Protein AF-A0A916BB62-F1 (afdb_monomer)

pLDDT: mean 70.11, std 8.89, range [47.84, 83.06]

Secondary structure (DSSP, 8-state):
-HHHHHHHHHHHHHHHS-TT--SS--HHHHHHHHHHHHHHHHHHHHHHHHHHTTTT-

Solvent-accessible surface area (backbone atoms only — not comparable to full-atom values): 3437 Å² total; per-residue (Å²): 104,68,68,56,52,52,54,49,51,49,51,52,49,49,66,76,71,34,94,75,70,64,94,75,66,53,75,68,55,48,49,53,52,49,49,52,52,52,52,50,54,51,53,52,50,55,53,51,49,39,62,74,66,63,76,71,120

Structure (mmCIF, N/CA/C/O backbone):
data_AF-A0A916BB62-F1
#
_entry.id   AF-A0A916BB62-F1
#
loop_
_atom_site.group_PDB
_atom_site.id
_atom_site.type_symbol
_atom_site.label_atom_id
_atom_site.label_alt_id
_atom_site.label_comp_id
_atom_site.label_asym_id
_atom_site.label_entity_id
_atom_site.label_seq_id
_atom_site.pdbx_PDB_ins_code
_atom_site.Cartn_x
_atom_site.Cartn_y
_atom_site.Cartn_z
_atom_site.occupancy
_atom_site.B_iso_or_equiv
_atom_site.auth_seq_id
_atom_site.auth_comp_id
_atom_site.auth_asym_id
_atom_site.auth_atom_id
_atom_site.pdbx_PDB_model_num
ATOM 1 N N . MET A 1 1 ? 4.955 -13.586 -10.486 1.00 60.84 1 MET A N 1
ATOM 2 C CA . MET A 1 1 ? 4.262 -12.460 -9.814 1.00 60.84 1 MET A CA 1
ATOM 3 C C . MET A 1 1 ? 2.917 -12.051 -10.381 1.00 60.84 1 MET A C 1
ATOM 5 O O . MET A 1 1 ? 2.091 -11.625 -9.592 1.00 60.84 1 MET A O 1
ATOM 9 N N . LEU A 1 2 ? 2.638 -12.240 -11.672 1.00 62.69 2 LEU A N 1
ATOM 10 C CA . LEU A 1 2 ? 1.304 -11.991 -12.239 1.00 62.69 2 LEU A CA 1
ATOM 11 C C . LEU A 1 2 ? 0.171 -12.697 -11.470 1.00 62.69 2 LEU A C 1
ATOM 13 O O . LEU A 1 2 ? -0.796 -12.051 -11.096 1.00 62.69 2 LEU A O 1
ATOM 17 N N . LEU A 1 3 ? 0.340 -13.981 -11.126 1.00 70.19 3 LEU A N 1
ATOM 18 C CA . LEU A 1 3 ? -0.604 -14.715 -10.268 1.00 70.19 3 LEU A CA 1
ATOM 19 C C . LEU A 1 3 ? -0.769 -14.080 -8.881 1.00 70.19 3 LEU A C 1
ATOM 21 O O . LEU A 1 3 ? -1.888 -13.947 -8.402 1.00 70.19 3 LEU A O 1
ATOM 25 N N . GLY A 1 4 ? 0.331 -13.646 -8.260 1.00 68.19 4 GLY A N 1
ATOM 26 C CA . GLY A 1 4 ? 0.300 -12.954 -6.973 1.00 68.19 4 GLY A CA 1
ATOM 27 C C . GLY A 1 4 ? -0.486 -11.650 -7.059 1.00 68.19 4 GLY A C 1
ATOM 28 O O . GLY A 1 4 ? -1.389 -11.444 -6.264 1.00 68.19 4 GLY A O 1
ATOM 29 N N . VAL A 1 5 ? -0.218 -10.824 -8.073 1.00 70.38 5 VAL A N 1
ATOM 30 C CA . VAL A 1 5 ? -0.925 -9.558 -8.316 1.00 70.38 5 VAL A CA 1
ATOM 31 C C . VAL A 1 5 ? -2.410 -9.788 -8.605 1.00 70.38 5 VAL A C 1
ATOM 33 O O . VAL A 1 5 ? -3.242 -9.064 -8.069 1.00 70.38 5 VAL A O 1
ATOM 36 N N . ILE A 1 6 ? -2.760 -10.809 -9.393 1.00 75.06 6 ILE A N 1
ATOM 37 C CA . ILE A 1 6 ? -4.154 -11.153 -9.719 1.00 75.06 6 ILE A CA 1
ATOM 38 C C . ILE A 1 6 ? -4.913 -11.607 -8.466 1.00 75.06 6 ILE A C 1
ATOM 40 O O . ILE A 1 6 ? -6.001 -11.104 -8.189 1.00 75.06 6 ILE A O 1
ATOM 44 N N . VAL A 1 7 ? -4.334 -12.519 -7.680 1.00 74.50 7 VAL A N 1
ATOM 45 C CA . VAL A 1 7 ? -4.951 -13.014 -6.439 1.00 74.50 7 VAL A CA 1
ATOM 46 C C . VAL A 1 7 ? -5.071 -11.886 -5.414 1.00 74.50 7 VAL A C 1
ATOM 48 O O . VAL A 1 7 ? -6.133 -11.715 -4.819 1.00 74.50 7 VAL A O 1
ATOM 51 N N . PHE A 1 8 ? -4.028 -11.066 -5.250 1.00 70.69 8 PHE A N 1
ATOM 52 C CA . PHE A 1 8 ? -4.062 -9.936 -4.322 1.00 70.69 8 PHE A CA 1
ATOM 53 C C . PHE A 1 8 ? -5.092 -8.892 -4.758 1.00 70.69 8 PHE A C 1
ATOM 55 O O . PHE A 1 8 ? -5.910 -8.481 -3.945 1.00 70.69 8 PHE A O 1
ATOM 62 N N . SER A 1 9 ? -5.127 -8.525 -6.042 1.00 70.62 9 SER A N 1
ATOM 63 C CA . SER A 1 9 ? -6.131 -7.615 -6.607 1.00 70.62 9 SER A CA 1
ATOM 64 C C . SER A 1 9 ? -7.558 -8.113 -6.358 1.00 70.62 9 SER A C 1
ATOM 66 O O . SER A 1 9 ? -8.407 -7.329 -5.930 1.00 70.62 9 SER A O 1
ATOM 68 N N . GLY A 1 10 ? -7.803 -9.418 -6.527 1.00 75.31 10 GLY A N 1
ATOM 69 C CA . GLY A 1 10 ? -9.087 -10.046 -6.213 1.00 75.31 10 GLY A CA 1
ATOM 70 C C . GLY A 1 10 ? -9.467 -9.928 -4.734 1.00 75.31 10 GLY A C 1
ATOM 71 O O . GLY A 1 10 ? -10.603 -9.572 -4.425 1.00 75.31 10 GLY A O 1
ATOM 72 N N . ILE A 1 11 ? -8.516 -10.145 -3.819 1.00 74.44 11 ILE A N 1
ATOM 73 C CA . ILE A 1 11 ? -8.735 -9.997 -2.370 1.00 74.44 11 ILE A CA 1
ATOM 74 C C . ILE A 1 11 ? -9.056 -8.540 -2.015 1.00 74.44 11 ILE A C 1
ATOM 76 O O . ILE A 1 11 ? -10.017 -8.291 -1.291 1.00 74.44 11 ILE A O 1
ATOM 80 N N . VAL A 1 12 ? -8.311 -7.567 -2.554 1.00 69.88 12 VAL A N 1
ATOM 81 C CA . VAL A 1 12 ? -8.584 -6.136 -2.324 1.00 69.88 12 VAL A CA 1
ATOM 82 C C . VAL A 1 12 ? -9.983 -5.766 -2.798 1.00 69.88 12 VAL A C 1
ATOM 84 O O . VAL A 1 12 ? -10.726 -5.114 -2.068 1.00 69.88 12 VAL A O 1
ATOM 87 N N . PHE A 1 13 ? -10.359 -6.206 -3.998 1.00 70.62 13 PHE A N 1
ATOM 88 C CA . PHE A 1 13 ? -11.671 -5.918 -4.566 1.00 70.62 13 PHE A CA 1
ATOM 89 C C . PHE A 1 13 ? -12.792 -6.532 -3.721 1.00 70.62 13 PHE A C 1
ATOM 91 O O . PHE A 1 13 ? -13.773 -5.861 -3.410 1.00 70.62 13 PHE A O 1
ATOM 98 N N . MET A 1 14 ? -12.616 -7.777 -3.275 1.00 69.44 14 MET A N 1
ATOM 99 C CA . MET A 1 14 ? -13.589 -8.487 -2.444 1.00 69.44 14 MET A CA 1
ATOM 100 C C . MET A 1 14 ? -13.703 -7.901 -1.028 1.00 69.44 14 MET A C 1
ATOM 102 O O . MET A 1 14 ? -14.777 -7.946 -0.440 1.00 69.44 14 MET A O 1
ATOM 106 N N . VAL A 1 15 ? -12.631 -7.319 -0.483 1.00 68.50 15 VAL A N 1
ATOM 107 C CA . VAL A 1 15 ? -12.648 -6.620 0.814 1.00 68.50 15 VAL A CA 1
ATOM 108 C C . VAL A 1 15 ? -13.274 -5.228 0.691 1.00 68.50 15 VAL A C 1
ATOM 110 O O . VAL A 1 15 ? -14.040 -4.831 1.565 1.00 68.50 15 VAL A O 1
AT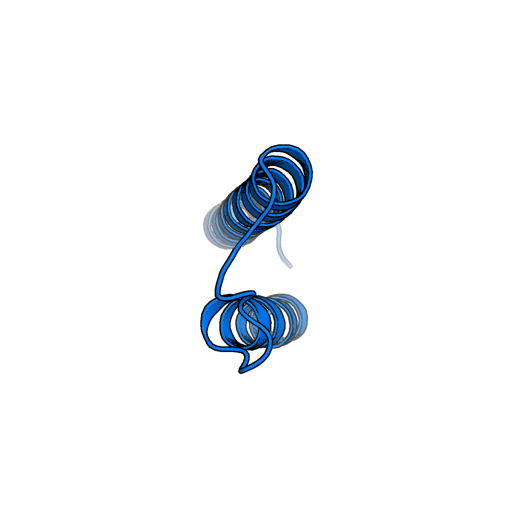OM 113 N N . MET A 1 16 ? -12.987 -4.490 -0.387 1.00 63.97 16 MET A N 1
ATOM 114 C CA . MET A 1 16 ? -13.485 -3.119 -0.574 1.00 63.97 16 MET A CA 1
ATOM 115 C C . MET A 1 16 ? -14.957 -3.074 -1.018 1.00 63.97 16 MET A C 1
ATOM 117 O O . MET A 1 16 ? -15.705 -2.213 -0.565 1.00 63.97 16 MET A O 1
ATOM 121 N N . PHE A 1 17 ? -15.374 -4.010 -1.878 1.00 63.78 17 PHE A N 1
ATOM 122 C CA . PHE A 1 17 ? -16.744 -4.135 -2.402 1.00 63.78 17 PHE A CA 1
ATOM 123 C C . PHE A 1 17 ? -17.526 -5.311 -1.796 1.00 63.78 17 PHE A C 1
ATOM 125 O O . PHE A 1 17 ? -18.634 -5.624 -2.232 1.00 63.78 17 PHE A O 1
ATOM 132 N N . GLY A 1 18 ? -16.968 -5.983 -0.790 1.00 59.31 18 GLY A N 1
ATOM 133 C CA . GLY A 1 18 ? -17.627 -7.086 -0.106 1.00 59.31 18 GLY A CA 1
ATOM 134 C C . GLY A 1 18 ? -18.850 -6.629 0.683 1.00 59.31 18 GLY A C 1
ATOM 135 O O . GLY A 1 18 ? -18.780 -5.711 1.496 1.00 59.31 18 GLY A O 1
ATOM 136 N N . ASN A 1 19 ? -19.957 -7.354 0.516 1.00 53.12 19 ASN A N 1
ATOM 137 C CA . ASN A 1 19 ? -21.253 -7.126 1.174 1.00 53.12 19 ASN A CA 1
ATOM 138 C C . ASN A 1 19 ? -21.246 -7.215 2.720 1.00 53.12 19 ASN A C 1
ATOM 140 O O . ASN A 1 19 ? -22.300 -7.117 3.340 1.00 53.12 19 ASN A O 1
ATOM 144 N N . HIS A 1 20 ? -20.083 -7.392 3.352 1.00 53.88 20 HIS A N 1
ATOM 145 C CA . HIS A 1 20 ? -19.916 -7.470 4.806 1.00 53.88 20 HIS A CA 1
ATOM 146 C C . HIS A 1 20 ? -19.463 -6.147 5.444 1.00 53.88 20 HIS A C 1
ATOM 148 O O . HIS A 1 20 ? -19.112 -6.142 6.620 1.00 53.88 20 HIS A O 1
ATOM 154 N N . ALA A 1 21 ? -19.468 -5.028 4.705 1.00 54.41 21 ALA A N 1
ATOM 155 C CA . ALA A 1 21 ? -19.179 -3.707 5.261 1.00 54.41 21 ALA A CA 1
ATOM 156 C C . ALA A 1 21 ? -20.142 -3.396 6.436 1.00 54.41 21 ALA A C 1
ATOM 15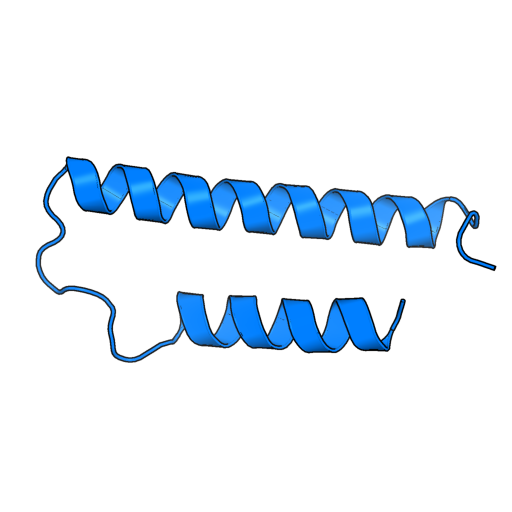8 O O . ALA A 1 21 ? -21.345 -3.213 6.212 1.00 54.41 21 ALA A O 1
ATOM 159 N N . PRO A 1 22 ? -19.661 -3.344 7.694 1.00 53.38 22 PRO A N 1
ATOM 160 C CA . PRO A 1 22 ? -20.522 -3.141 8.851 1.00 53.38 22 PRO A CA 1
ATOM 161 C C . PRO A 1 22 ? -21.100 -1.723 8.813 1.00 53.38 22 PRO A C 1
ATOM 163 O O . PRO A 1 22 ? -20.366 -0.739 8.879 1.00 53.38 22 PRO A O 1
ATOM 166 N N 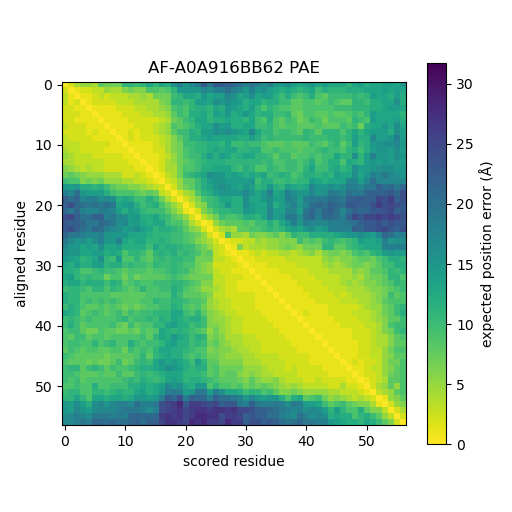. LYS A 1 23 ? -22.432 -1.602 8.739 1.00 58.62 23 LYS A N 1
ATOM 167 C CA . LYS A 1 23 ? -23.164 -0.315 8.733 1.00 58.62 23 LYS A CA 1
ATOM 168 C C . LYS A 1 23 ? -22.896 0.561 9.972 1.00 58.62 23 LYS A C 1
ATOM 170 O O . LYS A 1 23 ? -23.156 1.759 9.927 1.00 58.62 23 LYS A O 1
ATOM 175 N N . GLN A 1 24 ? -22.377 -0.017 11.058 1.00 60.25 24 GLN A N 1
ATOM 176 C CA . GLN A 1 24 ? -21.849 0.692 12.226 1.00 60.25 24 GLN A CA 1
ATOM 177 C C . GLN A 1 24 ? -20.541 0.031 12.678 1.00 60.25 24 GLN A C 1
ATOM 179 O O . GLN A 1 24 ? -20.559 -0.972 13.383 1.00 60.25 24 GLN A O 1
ATOM 184 N N . MET A 1 25 ? -19.400 0.587 12.274 1.00 58.00 25 MET A N 1
ATOM 185 C CA . MET A 1 25 ? -18.091 0.144 12.764 1.00 58.00 25 MET A CA 1
ATOM 186 C C . MET A 1 25 ? -17.770 0.819 14.099 1.00 58.00 25 MET A C 1
ATOM 188 O O . MET A 1 25 ? -17.699 2.050 14.175 1.00 58.00 25 MET A O 1
ATOM 192 N N . ARG A 1 26 ? -17.514 0.029 15.152 1.00 72.50 26 ARG A N 1
ATOM 193 C CA . ARG A 1 26 ? -16.919 0.555 16.393 1.00 72.50 26 ARG A CA 1
ATOM 194 C C . ARG A 1 26 ? -15.520 1.092 16.090 1.00 72.50 26 ARG A C 1
ATOM 196 O O . ARG A 1 26 ? -14.840 0.613 15.186 1.00 72.50 26 ARG A O 1
ATOM 203 N N . LEU A 1 27 ? -15.062 2.074 16.868 1.00 74.06 27 LEU A N 1
ATOM 204 C CA . LEU A 1 27 ? -13.794 2.776 16.620 1.00 74.06 27 LEU A CA 1
ATOM 205 C C . LEU A 1 27 ? -12.594 1.808 16.513 1.00 74.06 27 LEU A C 1
ATOM 207 O O . LEU A 1 27 ? -11.734 2.003 15.663 1.00 74.06 27 LEU A O 1
ATOM 211 N N . GLY A 1 28 ? -12.598 0.712 17.283 1.00 74.44 28 GLY A N 1
ATOM 212 C CA . GLY A 1 28 ? -11.599 -0.361 17.180 1.00 74.44 28 GLY A CA 1
ATOM 213 C C . GLY A 1 28 ? -11.661 -1.174 15.877 1.00 74.44 28 GLY A C 1
ATOM 214 O O . GLY A 1 28 ? -10.625 -1.420 15.266 1.00 74.44 28 GLY A O 1
ATOM 215 N N . GLU A 1 29 ? -12.856 -1.530 15.395 1.00 70.25 29 GLU A N 1
ATOM 216 C CA . GLU A 1 29 ? -13.030 -2.208 14.097 1.00 70.25 29 GLU A CA 1
ATOM 217 C C . GLU A 1 29 ? -12.633 -1.307 12.931 1.00 70.25 29 GLU A C 1
ATOM 219 O O . GLU A 1 29 ? -11.999 -1.761 11.981 1.00 70.25 29 GLU A O 1
ATOM 224 N N . LYS A 1 30 ? -12.939 -0.009 13.023 1.00 74.12 30 LYS A N 1
ATOM 225 C CA . LYS A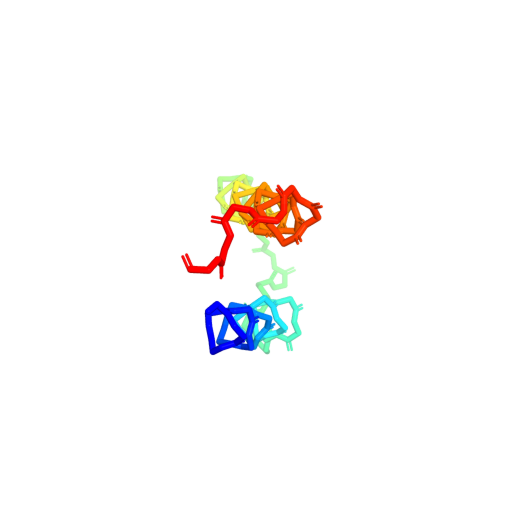 1 30 ? -12.531 0.976 12.019 1.00 74.12 30 LYS A CA 1
ATOM 226 C C . LYS A 1 30 ? -11.006 1.068 11.910 1.00 74.12 30 LYS A C 1
ATOM 228 O O . LYS A 1 30 ? -10.486 1.173 10.803 1.00 74.12 30 LYS A O 1
ATOM 233 N N . VAL A 1 31 ? -10.290 0.998 13.036 1.00 80.38 31 VAL A N 1
ATOM 234 C CA . VAL A 1 31 ? -8.817 0.992 13.060 1.00 80.38 31 VAL A CA 1
ATOM 235 C C . VAL A 1 31 ? -8.259 -0.300 12.467 1.00 80.38 31 VAL A C 1
ATOM 237 O O . VAL A 1 31 ? -7.348 -0.231 11.648 1.00 80.38 31 VAL A O 1
ATOM 240 N N . MET A 1 32 ? -8.821 -1.466 12.802 1.00 78.50 32 MET A N 1
ATOM 241 C CA . MET A 1 32 ? -8.411 -2.730 12.174 1.00 78.50 32 MET A CA 1
ATOM 242 C C . MET A 1 32 ? -8.618 -2.709 10.660 1.00 78.50 32 MET A C 1
ATOM 244 O O .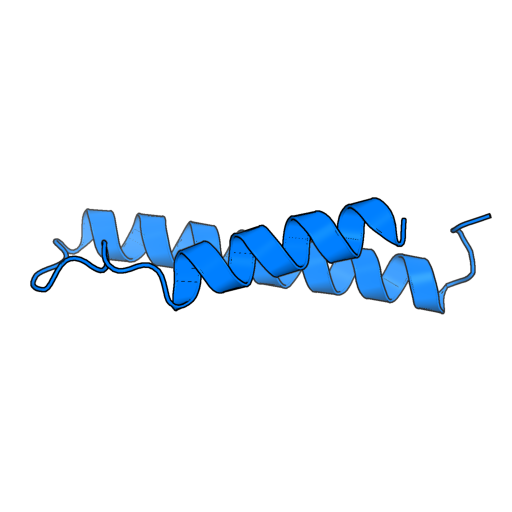 MET A 1 32 ? -7.721 -3.084 9.909 1.00 78.50 32 MET A O 1
ATOM 248 N N . PHE A 1 33 ? -9.765 -2.212 10.199 1.00 74.56 33 PHE A N 1
ATOM 249 C CA . PHE A 1 33 ? -10.052 -2.121 8.771 1.00 74.56 33 PHE A CA 1
ATOM 250 C C . PHE A 1 33 ? -9.129 -1.122 8.065 1.00 74.56 33 PHE A C 1
ATOM 252 O O . PHE A 1 33 ? -8.619 -1.403 6.984 1.00 74.56 33 PHE A O 1
ATOM 259 N N . ALA A 1 34 ? -8.836 0.012 8.707 1.00 79.38 34 ALA A N 1
ATOM 260 C CA . ALA A 1 34 ? -7.860 0.973 8.206 1.00 79.38 34 ALA A CA 1
ATOM 261 C C . ALA A 1 34 ? -6.454 0.357 8.101 1.00 79.38 34 ALA A C 1
ATOM 263 O O . ALA A 1 34 ? -5.792 0.544 7.085 1.00 79.38 34 ALA A O 1
ATOM 264 N N . LEU A 1 35 ? -6.015 -0.422 9.095 1.00 80.69 35 LEU A N 1
ATOM 265 C CA . LEU A 1 35 ? -4.726 -1.123 9.062 1.00 80.69 35 LEU A CA 1
ATOM 266 C C . LEU A 1 35 ? -4.665 -2.178 7.951 1.00 80.69 35 LEU A C 1
ATOM 268 O O . LEU A 1 35 ? -3.635 -2.297 7.290 1.00 80.69 35 LEU A O 1
ATOM 272 N N . ILE A 1 36 ? -5.761 -2.899 7.699 1.00 79.94 36 ILE A N 1
ATOM 273 C CA . ILE A 1 36 ? -5.862 -3.850 6.581 1.00 79.94 36 ILE A CA 1
ATOM 274 C C . ILE A 1 36 ? -5.722 -3.114 5.244 1.00 79.94 36 ILE A C 1
ATOM 276 O O . ILE A 1 36 ? -4.931 -3.529 4.398 1.00 79.94 36 ILE A O 1
ATOM 280 N N . ILE A 1 37 ? -6.423 -1.990 5.067 1.00 77.81 37 ILE A N 1
ATOM 281 C CA . ILE A 1 37 ? -6.320 -1.167 3.854 1.00 77.81 37 ILE A CA 1
ATOM 282 C C . ILE A 1 37 ? -4.895 -0.628 3.681 1.00 77.81 37 ILE A C 1
ATOM 284 O O . ILE A 1 37 ? -4.338 -0.711 2.589 1.00 77.81 37 ILE A O 1
ATOM 288 N N . VAL A 1 38 ? -4.275 -0.115 4.744 1.00 82.44 38 VAL A N 1
ATOM 289 C CA . VAL A 1 38 ? -2.893 0.386 4.699 1.00 82.44 38 VAL A CA 1
ATOM 290 C C . VAL A 1 38 ? -1.921 -0.736 4.329 1.00 82.44 38 VAL A C 1
ATOM 292 O O . VAL A 1 38 ? -1.092 -0.549 3.441 1.00 82.44 38 VA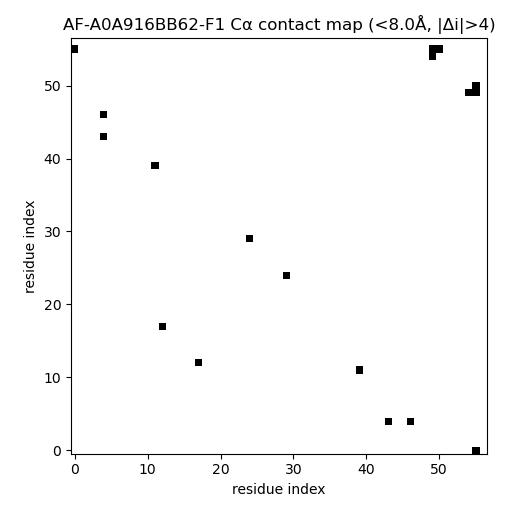L A O 1
ATOM 295 N N . GLY A 1 39 ? -2.050 -1.916 4.942 1.00 81.19 39 GLY A N 1
ATOM 296 C CA . GLY A 1 39 ? -1.223 -3.083 4.624 1.00 81.19 39 GLY A CA 1
ATOM 297 C C . GLY A 1 39 ? -1.363 -3.521 3.165 1.00 81.19 39 GLY A C 1
ATOM 298 O O . GLY A 1 39 ? -0.363 -3.798 2.503 1.00 81.19 39 GLY A O 1
ATOM 299 N N . ILE A 1 40 ? -2.588 -3.497 2.637 1.00 78.25 40 ILE A N 1
ATOM 300 C CA . ILE A 1 40 ? -2.876 -3.752 1.224 1.00 78.25 40 ILE A CA 1
ATOM 301 C C . ILE A 1 40 ? -2.164 -2.740 0.319 1.00 78.25 40 ILE A C 1
ATOM 303 O O . ILE A 1 40 ? -1.480 -3.139 -0.622 1.00 78.25 40 ILE A O 1
ATOM 307 N N . VAL A 1 41 ? -2.308 -1.441 0.593 1.00 79.25 41 VAL A N 1
ATOM 308 C CA . VAL A 1 41 ? -1.717 -0.373 -0.230 1.00 79.25 41 VAL A CA 1
ATOM 309 C C . VAL A 1 41 ? -0.196 -0.500 -0.259 1.00 79.25 41 VAL A C 1
ATOM 311 O O . VAL A 1 41 ? 0.405 -0.449 -1.331 1.00 79.25 41 VAL A O 1
ATOM 314 N N . VAL A 1 42 ? 0.424 -0.740 0.899 1.00 83.06 42 VAL A N 1
ATOM 315 C CA . VAL A 1 42 ? 1.870 -0.970 1.005 1.00 83.06 42 VAL A CA 1
ATOM 316 C C . VAL A 1 42 ? 2.280 -2.198 0.189 1.00 83.06 42 VAL A C 1
ATOM 318 O O . VAL A 1 42 ? 3.190 -2.100 -0.631 1.00 83.06 42 VAL A O 1
ATOM 321 N N . ALA A 1 43 ? 1.587 -3.331 0.330 1.00 78.56 43 ALA A N 1
ATOM 322 C CA . ALA A 1 43 ? 1.890 -4.546 -0.430 1.00 78.56 43 ALA A CA 1
ATOM 323 C C . ALA A 1 43 ? 1.796 -4.336 -1.955 1.00 78.56 43 ALA A C 1
ATOM 325 O O . ALA A 1 43 ? 2.665 -4.806 -2.691 1.00 78.56 43 ALA A O 1
ATOM 326 N N . VAL A 1 44 ? 0.794 -3.586 -2.431 1.00 74.94 44 VAL A N 1
ATOM 327 C CA . VAL A 1 44 ? 0.641 -3.239 -3.855 1.00 74.94 44 VAL A CA 1
ATOM 328 C C . VAL A 1 44 ? 1.792 -2.358 -4.340 1.00 74.94 44 VAL A C 1
ATOM 330 O O . VAL A 1 44 ? 2.348 -2.628 -5.402 1.00 74.94 44 VAL A O 1
ATOM 333 N N . ILE A 1 45 ? 2.191 -1.345 -3.564 1.00 81.31 45 ILE A N 1
ATOM 334 C CA . ILE A 1 45 ? 3.319 -0.464 -3.909 1.00 81.31 45 ILE A CA 1
ATOM 335 C C . ILE A 1 45 ? 4.617 -1.266 -3.995 1.00 81.31 45 ILE A C 1
ATOM 337 O O . ILE A 1 45 ? 5.347 -1.139 -4.973 1.00 81.31 45 ILE A O 1
ATOM 341 N N . PHE A 1 46 ? 4.894 -2.127 -3.014 1.00 80.19 46 PHE A N 1
ATOM 342 C CA . PHE A 1 46 ? 6.082 -2.981 -3.038 1.00 80.19 46 PHE A CA 1
ATOM 343 C C . PHE A 1 46 ? 6.057 -3.970 -4.208 1.00 80.19 46 PHE A C 1
ATOM 345 O O . PHE A 1 46 ? 7.085 -4.159 -4.854 1.00 80.19 46 PHE A O 1
ATOM 352 N N . GLY A 1 47 ? 4.902 -4.558 -4.527 1.00 75.56 47 GLY A N 1
ATOM 353 C CA . GLY A 1 47 ? 4.743 -5.400 -5.714 1.00 75.56 47 GLY A CA 1
ATOM 354 C C . GLY A 1 47 ? 5.013 -4.635 -7.013 1.00 75.56 47 GLY A C 1
ATOM 355 O O . GLY A 1 47 ? 5.777 -5.100 -7.855 1.00 75.56 47 GLY A O 1
ATOM 356 N N . ALA A 1 48 ? 4.458 -3.428 -7.154 1.00 73.38 48 ALA A N 1
ATOM 357 C CA . ALA A 1 48 ? 4.670 -2.568 -8.317 1.00 73.38 48 ALA A CA 1
ATOM 358 C C . ALA A 1 48 ? 6.132 -2.105 -8.447 1.00 73.38 48 ALA A C 1
ATOM 360 O O . ALA A 1 48 ? 6.689 -2.128 -9.54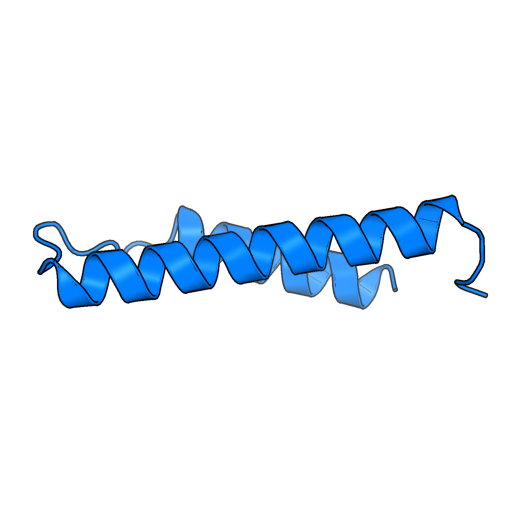3 1.00 73.38 48 ALA A O 1
ATOM 361 N N . LEU A 1 49 ? 6.778 -1.744 -7.334 1.00 79.69 49 LEU A N 1
ATOM 362 C CA . LEU A 1 49 ? 8.200 -1.394 -7.294 1.00 79.69 49 LEU A CA 1
ATOM 363 C C . LEU A 1 49 ? 9.085 -2.570 -7.707 1.00 79.69 49 LEU A C 1
ATOM 365 O O . LEU A 1 49 ? 10.030 -2.378 -8.469 1.00 79.69 49 LEU A O 1
ATOM 369 N N . GLN A 1 50 ? 8.764 -3.789 -7.266 1.00 70.31 50 GLN A N 1
ATOM 370 C CA . GLN A 1 50 ? 9.493 -4.979 -7.703 1.00 70.31 50 GLN A CA 1
ATOM 371 C C . GLN A 1 50 ? 9.313 -5.230 -9.209 1.00 70.31 50 GLN A C 1
ATOM 373 O O . GLN A 1 50 ? 10.264 -5.656 -9.863 1.00 70.31 50 GLN A O 1
ATOM 378 N N . MET A 1 51 ? 8.136 -4.936 -9.780 1.00 69.88 51 MET A N 1
ATOM 379 C CA . MET A 1 51 ? 7.893 -5.059 -11.226 1.00 69.88 51 MET A CA 1
ATOM 380 C C . MET A 1 51 ? 8.647 -3.995 -12.037 1.00 69.88 51 MET A C 1
ATOM 382 O O . MET A 1 51 ? 9.175 -4.308 -13.101 1.00 69.88 51 MET A O 1
ATOM 386 N N . LEU A 1 52 ? 8.733 -2.757 -11.536 1.00 70.25 52 LEU A N 1
ATOM 387 C CA . LEU A 1 52 ? 9.439 -1.653 -12.200 1.00 70.25 52 LEU A CA 1
ATOM 388 C C . LEU A 1 52 ? 10.967 -1.793 -12.108 1.00 70.25 52 LEU A C 1
ATOM 390 O O . LEU A 1 52 ? 11.682 -1.426 -13.036 1.00 70.25 52 LEU A O 1
ATOM 394 N N . GLY A 1 53 ? 11.470 -2.335 -10.996 1.00 69.06 53 GLY A N 1
ATOM 395 C CA . GLY A 1 53 ? 12.900 -2.535 -10.755 1.00 69.06 53 GLY A CA 1
ATOM 396 C C . GLY A 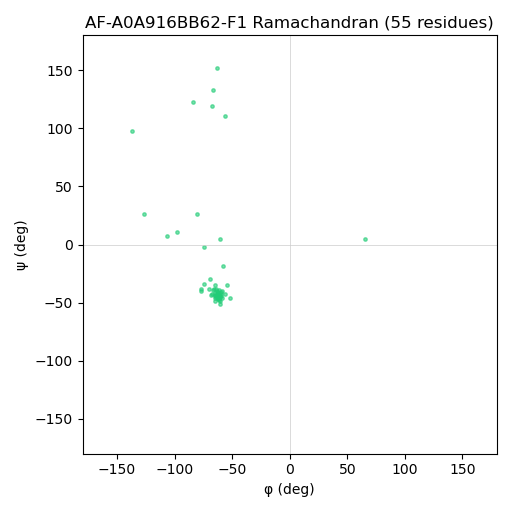1 53 ? 13.525 -3.696 -11.532 1.00 69.06 53 GLY A C 1
ATOM 397 O O . GLY A 1 53 ? 14.719 -3.934 -11.386 1.00 69.06 53 GLY A O 1
ATOM 398 N N . GLY A 1 54 ? 12.747 -4.454 -12.315 1.00 62.28 54 GLY A N 1
ATOM 399 C CA . GLY A 1 54 ? 13.252 -5.588 -13.099 1.00 62.28 54 GLY A CA 1
ATOM 400 C C . GLY A 1 54 ? 13.781 -6.764 -12.263 1.00 62.28 54 GLY A C 1
ATOM 401 O O . GLY A 1 54 ? 14.253 -7.744 -12.830 1.00 62.28 54 GLY A O 1
ATOM 402 N N . ASN A 1 55 ? 13.664 -6.711 -10.932 1.00 57.94 55 ASN A N 1
ATOM 403 C CA . ASN A 1 55 ? 14.143 -7.726 -9.985 1.00 57.94 55 ASN A CA 1
ATOM 404 C C . ASN A 1 55 ? 13.182 -8.926 -9.863 1.00 57.94 55 ASN A C 1
ATOM 406 O O . ASN A 1 55 ? 13.077 -9.551 -8.811 1.00 57.94 55 ASN A O 1
ATOM 410 N N . LEU A 1 56 ? 12.405 -9.180 -10.914 1.00 54.00 56 LEU A N 1
ATOM 411 C CA . LEU A 1 56 ? 11.307 -10.142 -10.925 1.00 54.00 56 LEU A CA 1
ATOM 412 C C . LEU A 1 56 ? 11.384 -11.164 -12.061 1.00 54.00 56 LEU A C 1
ATOM 414 O O . LEU A 1 56 ? 10.355 -11.709 -12.472 1.00 54.00 56 LEU A O 1
ATOM 418 N N . TYR A 1 57 ? 12.607 -11.421 -12.525 1.00 47.84 57 TYR A N 1
ATOM 419 C CA . TYR A 1 57 ? 12.948 -12.674 -13.191 1.00 47.84 57 TYR A CA 1
ATOM 420 C C . TYR A 1 57 ? 13.087 -13.792 -12.158 1.00 47.84 57 TYR A C 1
ATOM 422 O O . TYR A 1 57 ? 13.766 -13.558 -11.134 1.00 47.84 57 TYR A O 1
#

Radius of gyration: 14.05 Å; Cα contacts (8 Å, |Δi|>4): 9; chains: 1; bounding box: 37×18×30 Å

Mean predicted aligned error: 9.54 Å

Sequence (57 aa):
MLLGVIVFSGIVFMVMFGNHAPKQMRLGEKVMFALIIVGIVVAVIFGALQMLGGNLY

Organism: NCBI:txid2182327

Foldseek 3Di:
DVVVCVVLVVVVCCLVVPPPPPPDDDPVNVVVSVVVVVV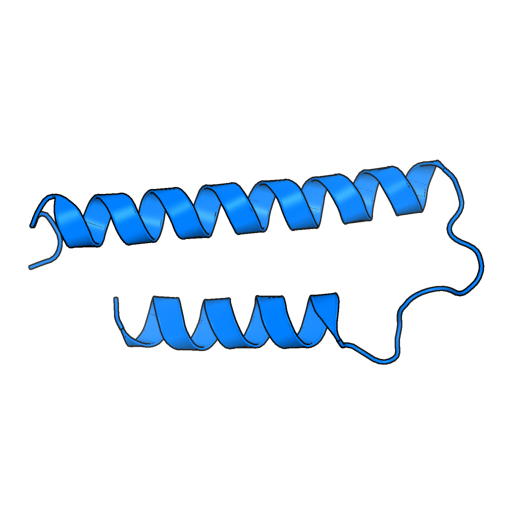SVVVVVVVVVCVVVVVPD